Protein AF-A5JSX7-F1 (afdb_monomer)

Secondary structure (DSSP, 8-state):
----SSTTTT-HHHHHHHHHHHHHHHHHHHHHHHHHHHHH-TT----PPPP--GGGGT----HHHHHTT-TT-SS-TT-TT-

Sequence (82 aa):
VAGHKDILEGDPYLRQRLQLRDPYITTLNVCQAYTLKQIRDPSFHVKVRPHLSKDYMESSKPAAELVKLNPKSEYAPGLEDT

Nearest PDB structures (foldseek):
  2n11-assembly1_A  TM=2.468E-01  e=7.500E+00  Homo sapiens

pLDDT: mean 81.89, std 17.31, range [47.84, 98.69]

InterPro domains:
  IPR015813 Pyruvate/Phosphoenolpyruvate kinase-like domain superfamily [SSF51621] (1-74)
  IPR021135 Phosphoenolpyruvate carboxylase [PF00311] (1-45)
  IPR021135 Phosphoenolpyruvate carboxylase [PTHR30523] (1-57)

Solvent-accessible surface area (backbone atoms only — not comparable to full-atom values): 5552 Å² total; per-residue (Å²): 132,92,84,61,93,51,88,52,65,95,38,60,68,61,46,51,59,48,60,74,42,45,68,60,54,51,52,50,51,52,51,48,54,54,52,51,44,49,75,75,34,90,84,56,80,76,88,80,72,82,83,84,64,82,70,57,76,81,61,78,64,57,69,75,59,61,62,64,73,53,84,79,59,94,59,65,94,91,59,89,87,121

Structure (mmCIF, N/CA/C/O backbone):
data_AF-A5JSX7-F1
#
_entry.id   AF-A5JSX7-F1
#
loop_
_atom_site.group_PDB
_atom_site.id
_atom_site.type_symbol
_atom_site.label_atom_id
_atom_site.label_alt_id
_atom_site.label_comp_id
_atom_site.label_asym_id
_atom_site.label_entity_id
_atom_site.label_seq_id
_atom_site.pdbx_PDB_ins_code
_atom_site.Cartn_x
_atom_site.Cartn_y
_atom_site.Cartn_z
_atom_site.occupancy
_atom_site.B_iso_or_equiv
_atom_site.auth_seq_id
_atom_site.auth_comp_id
_atom_site.auth_asym_id
_atom_site.auth_atom_id
_atom_site.pdbx_PDB_model_num
ATOM 1 N N . VAL A 1 1 ? -15.569 -17.411 18.140 1.00 80.56 1 VAL A N 1
ATOM 2 C CA . VAL A 1 1 ? -15.852 -16.225 17.289 1.00 80.56 1 VAL A CA 1
ATOM 3 C C . VAL A 1 1 ? -16.042 -15.030 18.209 1.00 80.56 1 VAL A C 1
ATOM 5 O O . VAL A 1 1 ? -16.620 -15.224 19.267 1.00 80.56 1 VAL A O 1
ATOM 8 N N . ALA A 1 2 ? -15.546 -13.842 17.853 1.00 92.62 2 ALA A N 1
ATOM 9 C CA . ALA A 1 2 ? -15.531 -12.672 18.746 1.00 92.62 2 ALA A CA 1
ATOM 10 C C . ALA A 1 2 ? -16.913 -12.035 19.020 1.00 92.62 2 ALA A C 1
ATOM 12 O O . ALA A 1 2 ? -17.012 -11.163 19.868 1.00 92.62 2 ALA A O 1
ATOM 13 N N . GLY A 1 3 ? -17.977 -12.439 18.315 1.00 95.31 3 GLY A N 1
ATOM 14 C CA . GLY A 1 3 ? -19.317 -11.855 18.477 1.00 95.31 3 GLY A CA 1
ATOM 15 C C . GLY A 1 3 ? -19.490 -10.461 17.857 1.00 95.31 3 GLY A C 1
ATOM 16 O O . GLY A 1 3 ? -20.565 -9.884 17.972 1.00 95.31 3 GLY A O 1
ATOM 17 N N . HIS A 1 4 ? -18.460 -9.939 17.187 1.00 97.12 4 HIS A N 1
ATOM 18 C CA . HIS A 1 4 ? -18.495 -8.656 16.487 1.00 97.12 4 HIS A CA 1
ATOM 19 C C . HIS A 1 4 ? -19.134 -8.795 15.098 1.00 97.12 4 HIS A C 1
ATOM 21 O O . HIS A 1 4 ? -18.903 -9.789 14.402 1.00 97.12 4 HIS A O 1
ATOM 27 N N . LYS A 1 5 ? -19.911 -7.788 14.693 1.00 96.38 5 LYS A N 1
ATOM 28 C CA . LYS A 1 5 ? -20.492 -7.637 13.351 1.00 96.38 5 LYS A CA 1
ATOM 29 C C . LYS A 1 5 ? -19.461 -7.129 12.354 1.00 96.38 5 LYS A C 1
ATOM 31 O O . LYS A 1 5 ? -19.431 -7.596 11.220 1.00 96.38 5 LYS A O 1
ATOM 36 N N . ASP A 1 6 ? -18.612 -6.211 12.809 1.00 95.94 6 ASP A N 1
ATOM 37 C CA . ASP A 1 6 ? -17.578 -5.577 11.999 1.00 95.94 6 ASP A CA 1
ATOM 38 C C . ASP A 1 6 ? -16.172 -5.883 12.523 1.00 95.94 6 ASP A C 1
ATOM 40 O O . ASP A 1 6 ? -15.933 -6.135 13.710 1.00 95.94 6 ASP A O 1
ATOM 44 N N . ILE A 1 7 ? -15.197 -5.796 11.620 1.00 96.62 7 ILE A N 1
ATOM 45 C CA . ILE A 1 7 ? -13.780 -5.861 11.974 1.00 96.62 7 ILE A CA 1
ATOM 46 C C . ILE A 1 7 ? -13.443 -4.666 12.879 1.00 96.62 7 ILE A C 1
ATOM 48 O O . ILE A 1 7 ? -13.743 -3.519 12.545 1.00 96.62 7 ILE A O 1
ATOM 52 N N . LEU A 1 8 ? -12.795 -4.955 14.014 1.00 96.69 8 LEU A N 1
ATOM 53 C CA . LEU A 1 8 ? -12.398 -3.972 15.031 1.00 96.69 8 LEU A CA 1
ATOM 54 C C . LEU A 1 8 ? -13.572 -3.221 15.696 1.00 96.69 8 LEU A C 1
ATOM 56 O O . LEU A 1 8 ? -13.398 -2.091 16.140 1.00 96.69 8 LEU A O 1
ATOM 60 N N . GLU A 1 9 ? -14.755 -3.838 15.819 1.00 96.38 9 GLU A N 1
ATOM 61 C CA . GLU A 1 9 ? -15.900 -3.229 16.529 1.00 96.38 9 GLU A CA 1
ATOM 62 C C . GLU A 1 9 ? -15.563 -2.820 17.978 1.00 96.38 9 GLU A C 1
ATOM 64 O O . GLU A 1 9 ? -15.960 -1.746 18.420 1.00 96.38 9 GLU A O 1
ATOM 69 N N . GLY A 1 10 ? -14.769 -3.628 18.690 1.00 96.69 10 GLY A N 1
ATOM 70 C CA . GLY A 1 10 ? -14.304 -3.329 20.051 1.00 96.69 10 GLY A CA 1
ATOM 71 C C . GLY A 1 10 ? -13.137 -2.334 20.154 1.00 96.69 10 GLY A C 1
ATOM 72 O O . GLY A 1 10 ? -12.751 -1.987 21.266 1.00 96.69 10 GLY A O 1
ATOM 73 N N . ASP A 1 11 ? -12.566 -1.879 19.032 1.00 97.50 11 ASP A N 1
ATOM 74 C CA . ASP A 1 11 ? -11.455 -0.914 19.002 1.00 97.50 11 ASP A CA 1
ATOM 75 C C . ASP A 1 11 ? -11.630 0.105 17.854 1.00 97.50 11 ASP A C 1
ATOM 77 O O . ASP A 1 11 ? -10.986 0.019 16.796 1.00 97.50 11 ASP A O 1
ATOM 81 N N . PRO A 1 12 ? -12.519 1.098 18.041 1.00 96.81 12 PRO A N 1
ATOM 82 C CA . PRO A 1 12 ? -12.804 2.092 17.012 1.00 96.81 12 PRO A CA 1
ATOM 83 C C . PRO A 1 12 ? -11.606 3.008 16.717 1.00 96.81 12 PRO A C 1
ATOM 85 O O . PRO A 1 12 ? -11.488 3.518 15.601 1.00 96.81 12 PRO A O 1
ATOM 88 N N . TYR A 1 13 ? -10.697 3.207 17.678 1.00 98.12 13 TYR A N 1
ATOM 89 C CA . TYR A 1 13 ? -9.525 4.061 17.487 1.00 98.12 13 TYR A CA 1
ATOM 90 C C . TYR A 1 13 ? -8.501 3.404 16.558 1.00 98.12 13 TYR A C 1
ATOM 92 O O . TYR A 1 13 ? -7.992 4.045 15.632 1.00 98.12 13 TYR A O 1
ATOM 100 N N . LEU A 1 14 ? -8.236 2.107 16.740 1.00 98.19 14 LEU A N 1
ATOM 101 C CA . LEU A 1 14 ? -7.408 1.347 15.808 1.00 98.19 14 LEU A CA 1
ATOM 102 C C . LEU A 1 14 ? -8.042 1.306 14.414 1.00 98.19 14 LEU A C 1
ATOM 104 O O . LEU A 1 14 ? -7.343 1.550 13.428 1.00 98.19 14 LEU A O 1
ATOM 108 N N . ARG A 1 15 ? -9.362 1.089 14.328 1.00 98.12 15 ARG A N 1
ATOM 109 C CA . ARG A 1 15 ? -10.102 1.116 13.054 1.00 98.12 15 ARG A CA 1
ATOM 110 C C . ARG A 1 15 ? -9.894 2.436 12.308 1.00 98.12 15 ARG A C 1
ATOM 112 O O . ARG A 1 15 ? -9.535 2.414 11.133 1.00 98.12 15 ARG A O 1
ATOM 119 N N . GLN A 1 16 ? -10.040 3.576 12.986 1.00 98.25 16 GLN A N 1
ATOM 120 C CA . GLN A 1 16 ? -9.845 4.895 12.377 1.00 98.25 16 GLN A CA 1
ATOM 121 C C . GLN A 1 16 ? -8.406 5.099 11.874 1.00 98.25 16 GLN A C 1
ATOM 123 O O . GLN A 1 16 ? -8.194 5.599 10.770 1.00 98.25 16 GLN A O 1
ATOM 128 N N . ARG A 1 17 ? -7.396 4.701 12.659 1.00 98.38 17 ARG A N 1
ATOM 129 C CA . ARG A 1 17 ? -5.982 4.853 12.268 1.00 98.38 17 ARG A CA 1
ATOM 130 C C . ARG A 1 17 ? -5.622 4.036 11.034 1.00 98.38 17 ARG A C 1
ATOM 132 O O . ARG A 1 17 ? -4.801 4.494 10.244 1.00 98.38 17 ARG A O 1
ATOM 139 N N . LEU A 1 18 ? -6.202 2.847 10.884 1.00 98.38 18 LEU A N 1
ATOM 140 C CA . LEU A 1 18 ? -6.024 2.022 9.690 1.00 98.38 18 LEU A CA 1
ATOM 141 C C . LEU A 1 18 ? -6.707 2.665 8.480 1.00 98.38 18 LEU A C 1
ATOM 143 O O . LEU A 1 18 ? -6.040 2.901 7.477 1.00 98.38 18 LEU A O 1
ATOM 147 N N . GLN A 1 19 ? -7.960 3.104 8.627 1.00 98.00 19 GLN A N 1
ATOM 148 C CA . GLN A 1 19 ? -8.701 3.781 7.554 1.00 98.00 19 GLN A CA 1
ATOM 149 C C . GLN A 1 19 ? -7.984 5.023 7.008 1.00 98.00 19 GLN A C 1
ATOM 151 O O . GLN A 1 19 ? -7.991 5.265 5.805 1.00 98.00 19 GLN A O 1
ATOM 156 N N . LEU A 1 20 ? -7.324 5.805 7.868 1.00 98.50 20 LEU A N 1
ATOM 157 C CA . LEU A 1 20 ? -6.541 6.971 7.436 1.00 98.50 20 LEU A CA 1
ATOM 158 C C . LEU A 1 20 ? -5.288 6.598 6.622 1.00 98.50 20 LEU A C 1
ATOM 160 O O . LEU A 1 20 ? -4.779 7.423 5.864 1.00 98.50 20 LEU A O 1
ATOM 164 N N . ARG A 1 21 ? -4.768 5.378 6.782 1.00 98.50 21 ARG A N 1
ATOM 165 C CA . ARG A 1 21 ? -3.577 4.880 6.076 1.00 98.50 21 ARG A CA 1
ATOM 166 C C . ARG A 1 21 ? -3.924 4.162 4.777 1.00 98.50 21 ARG A C 1
ATOM 168 O O . ARG A 1 21 ? -3.100 4.165 3.862 1.00 98.50 21 ARG A O 1
ATOM 175 N N . ASP A 1 22 ? -5.121 3.585 4.691 1.00 98.44 22 ASP A N 1
ATOM 176 C CA . ASP A 1 22 ? -5.559 2.764 3.561 1.00 98.44 22 ASP A CA 1
ATOM 177 C C . ASP A 1 22 ? -5.354 3.429 2.188 1.00 98.44 22 ASP A C 1
ATOM 179 O O . ASP A 1 22 ? -4.831 2.747 1.303 1.00 98.44 22 ASP A O 1
ATOM 183 N N . PRO A 1 23 ? -5.645 4.730 1.963 1.00 98.50 23 PRO A N 1
ATOM 184 C CA . PRO A 1 23 ? -5.446 5.345 0.646 1.00 98.50 23 PRO A CA 1
ATOM 185 C C . PRO A 1 23 ? -3.981 5.335 0.184 1.00 98.50 23 PRO A C 1
ATOM 187 O O . PRO A 1 23 ? -3.685 5.059 -0.982 1.00 98.50 23 PRO A O 1
ATOM 190 N N . TYR A 1 24 ? -3.052 5.595 1.107 1.00 98.50 24 TYR A N 1
ATOM 191 C CA . TYR A 1 24 ? -1.619 5.633 0.817 1.00 98.50 24 TYR A CA 1
ATOM 192 C C . TYR A 1 24 ? -1.064 4.227 0.606 1.00 98.50 24 TYR A C 1
ATOM 194 O O . TYR A 1 24 ? -0.392 3.974 -0.393 1.00 98.50 24 TYR A O 1
ATOM 202 N N . ILE A 1 25 ? -1.395 3.299 1.508 1.00 98.44 25 ILE A N 1
ATOM 203 C CA . ILE A 1 25 ? -0.955 1.901 1.419 1.00 98.44 25 ILE A CA 1
ATOM 204 C C . ILE A 1 25 ? -1.490 1.263 0.136 1.00 98.44 25 ILE A C 1
ATOM 206 O O . ILE A 1 25 ? -0.737 0.623 -0.591 1.00 98.44 25 ILE A O 1
ATOM 210 N N . THR A 1 26 ? -2.763 1.486 -0.191 1.00 98.69 26 THR A N 1
ATOM 211 C CA . THR A 1 26 ? -3.377 0.943 -1.410 1.00 98.69 26 THR A CA 1
ATOM 212 C C . THR A 1 26 ? -2.665 1.451 -2.657 1.00 98.69 26 THR A C 1
ATOM 214 O O . THR A 1 26 ? -2.324 0.660 -3.535 1.00 98.69 26 THR A O 1
ATOM 217 N N . THR A 1 27 ? -2.376 2.753 -2.720 1.00 98.50 27 THR A N 1
ATOM 218 C CA . THR A 1 27 ? -1.654 3.343 -3.855 1.00 98.50 27 THR A CA 1
ATOM 219 C C . THR A 1 27 ? -0.254 2.744 -3.992 1.00 98.50 27 THR A C 1
ATOM 221 O O . THR A 1 27 ? 0.134 2.330 -5.084 1.00 98.50 27 THR A O 1
ATOM 224 N N . LEU A 1 28 ? 0.489 2.627 -2.887 1.00 98.44 28 LEU A N 1
ATOM 225 C CA . LEU A 1 28 ? 1.828 2.035 -2.884 1.00 98.44 28 LEU A CA 1
ATOM 226 C C . LEU A 1 28 ? 1.814 0.555 -3.280 1.00 98.44 28 LEU A C 1
ATOM 228 O O . LEU A 1 28 ? 2.664 0.141 -4.063 1.00 98.44 28 LEU A O 1
ATOM 232 N N . ASN A 1 29 ? 0.830 -0.219 -2.826 1.00 98.38 29 ASN A N 1
ATOM 233 C CA . ASN A 1 29 ? 0.686 -1.628 -3.193 1.00 98.38 29 ASN A CA 1
ATOM 234 C C . ASN A 1 29 ? 0.417 -1.801 -4.694 1.00 98.38 29 ASN A C 1
ATOM 236 O O . ASN A 1 29 ? 0.988 -2.691 -5.324 1.00 98.38 29 ASN A O 1
ATOM 240 N N . VAL A 1 30 ? -0.412 -0.935 -5.289 1.00 98.25 30 VAL A N 1
ATOM 241 C CA . VAL A 1 30 ? -0.643 -0.930 -6.742 1.00 98.25 30 VAL A CA 1
ATOM 242 C C . VAL A 1 30 ? 0.645 -0.583 -7.489 1.00 98.25 30 VAL A C 1
ATOM 244 O O . VAL A 1 30 ? 1.020 -1.304 -8.416 1.00 98.25 30 VAL A O 1
ATOM 247 N N . CYS A 1 31 ? 1.351 0.471 -7.066 1.00 97.19 31 CYS A N 1
ATOM 248 C CA . CYS A 1 31 ? 2.650 0.838 -7.634 1.00 97.19 31 CYS A CA 1
ATOM 249 C C . CYS A 1 31 ? 3.642 -0.328 -7.551 1.00 97.19 31 CYS A C 1
ATOM 251 O O . CYS A 1 31 ? 4.266 -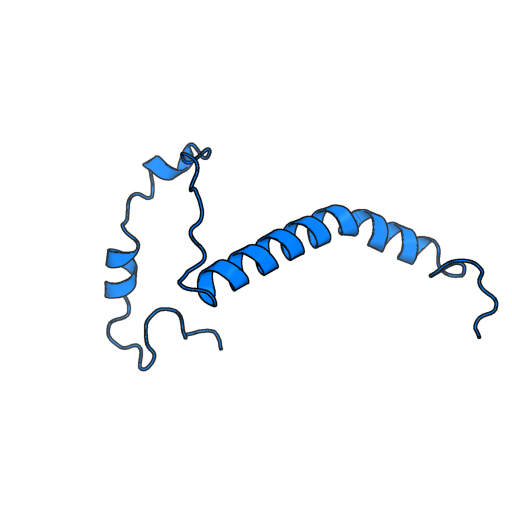0.677 -8.548 1.00 97.19 31 CYS A O 1
ATOM 253 N N . GLN A 1 32 ? 3.746 -0.978 -6.393 1.00 98.00 32 GLN A N 1
ATOM 254 C CA . GLN A 1 32 ? 4.639 -2.109 -6.175 1.00 98.00 32 GLN A CA 1
ATOM 255 C C . GLN A 1 32 ? 4.288 -3.295 -7.078 1.00 98.00 32 GLN A C 1
ATOM 257 O O . GLN A 1 32 ? 5.172 -3.831 -7.742 1.00 98.00 32 GLN A O 1
ATOM 262 N N . ALA A 1 33 ? 3.015 -3.694 -7.146 1.00 97.56 33 ALA A N 1
ATOM 263 C CA . ALA A 1 33 ? 2.576 -4.798 -7.998 1.00 97.56 33 ALA A CA 1
ATOM 264 C C . ALA A 1 33 ? 2.892 -4.530 -9.479 1.00 97.56 33 ALA A C 1
ATOM 266 O O . ALA A 1 33 ? 3.373 -5.415 -10.189 1.00 97.56 33 ALA A O 1
ATOM 267 N N . TYR A 1 34 ? 2.679 -3.294 -9.932 1.00 95.75 34 TYR A N 1
ATOM 268 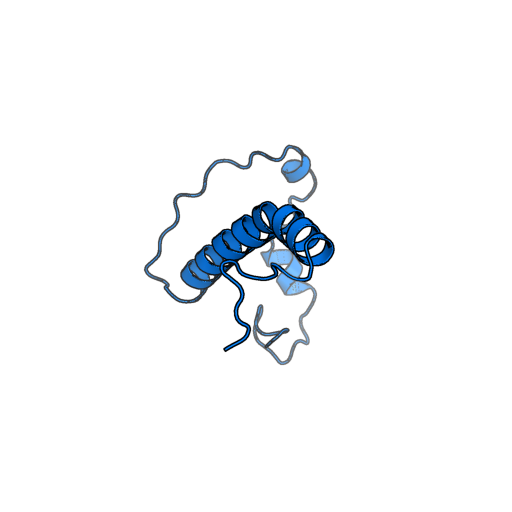C CA . TYR A 1 34 ? 2.988 -2.874 -11.294 1.00 95.75 34 TYR A CA 1
ATOM 269 C C . TYR A 1 34 ? 4.495 -2.874 -11.584 1.00 95.75 34 TYR A C 1
ATOM 271 O O . TYR A 1 34 ? 4.929 -3.356 -12.632 1.00 95.75 34 TYR A O 1
ATOM 279 N N . THR A 1 35 ? 5.308 -2.379 -10.651 1.00 94.25 35 THR A N 1
ATOM 280 C CA . THR A 1 35 ? 6.775 -2.408 -10.744 1.00 94.25 35 THR A CA 1
ATOM 281 C C . THR A 1 35 ? 7.300 -3.840 -10.777 1.00 94.25 35 THR A C 1
ATOM 283 O O . THR A 1 35 ? 8.096 -4.184 -11.646 1.00 94.25 35 THR A O 1
ATOM 286 N N . LEU A 1 36 ? 6.804 -4.713 -9.899 1.00 96.25 36 LEU A N 1
ATOM 287 C CA . LEU A 1 36 ? 7.187 -6.125 -9.886 1.00 96.25 36 LEU A CA 1
ATOM 288 C C . LEU A 1 36 ? 6.825 -6.828 -11.195 1.00 96.25 36 LEU A C 1
ATOM 290 O O . LEU A 1 36 ? 7.597 -7.663 -11.661 1.00 96.25 36 LEU A O 1
ATOM 294 N N . LYS A 1 37 ? 5.687 -6.484 -11.809 1.00 94.62 37 LYS A N 1
ATOM 295 C CA . LYS A 1 37 ? 5.316 -7.020 -13.122 1.00 94.62 37 LYS A CA 1
ATOM 296 C C . LYS A 1 37 ? 6.307 -6.600 -14.207 1.00 94.62 37 LYS A C 1
ATOM 298 O O . LYS A 1 37 ? 6.742 -7.456 -14.962 1.00 94.62 37 LYS A O 1
ATOM 303 N N . GLN A 1 38 ? 6.705 -5.328 -14.245 1.00 91.38 38 GLN A N 1
ATOM 304 C CA . GLN A 1 38 ? 7.725 -4.845 -15.189 1.00 91.38 38 GLN A CA 1
ATOM 305 C C . GLN A 1 38 ? 9.077 -5.542 -15.017 1.00 91.38 38 GLN A C 1
ATOM 307 O O . GLN A 1 38 ? 9.739 -5.825 -16.007 1.00 91.38 38 GLN A O 1
ATOM 312 N N . ILE A 1 39 ? 9.483 -5.829 -13.777 1.00 90.44 39 ILE A N 1
ATOM 313 C CA . ILE A 1 39 ? 10.760 -6.502 -13.495 1.00 90.44 39 ILE A CA 1
ATOM 314 C C . ILE A 1 39 ? 10.713 -7.977 -13.912 1.00 90.44 39 ILE A C 1
ATOM 316 O O . ILE A 1 39 ? 11.681 -8.502 -14.454 1.00 90.44 39 ILE A O 1
ATOM 320 N N . ARG A 1 40 ? 9.605 -8.668 -13.619 1.00 94.44 40 ARG A N 1
ATOM 321 C CA . ARG A 1 40 ? 9.511 -10.130 -13.753 1.00 94.44 40 ARG A CA 1
ATOM 322 C C . ARG A 1 40 ? 9.057 -10.603 -15.130 1.00 94.44 40 ARG A C 1
ATOM 324 O O . ARG A 1 40 ? 9.334 -11.746 -15.475 1.00 94.44 40 ARG A O 1
ATOM 331 N N . ASP A 1 41 ? 8.338 -9.772 -15.881 1.00 94.19 41 ASP A N 1
ATOM 332 C CA . ASP A 1 41 ? 7.791 -10.115 -17.195 1.00 94.19 41 ASP A CA 1
ATOM 333 C C . ASP A 1 41 ? 8.421 -9.237 -18.292 1.00 94.19 41 ASP A C 1
ATOM 335 O O . ASP A 1 41 ? 7.955 -8.120 -18.528 1.00 94.19 41 ASP A O 1
ATOM 339 N N . PRO A 1 42 ? 9.440 -9.740 -19.017 1.00 90.81 42 PRO A N 1
ATOM 340 C CA . PRO A 1 42 ? 10.081 -9.011 -20.112 1.00 90.81 42 PRO A CA 1
ATOM 341 C C . PRO A 1 42 ? 9.137 -8.675 -21.274 1.00 90.81 42 PRO A C 1
ATOM 343 O O . PRO A 1 42 ? 9.435 -7.801 -22.085 1.00 90.81 42 PRO A O 1
ATOM 346 N N . SER A 1 43 ? 8.000 -9.371 -21.388 1.00 94.25 43 SER A N 1
ATOM 347 C CA . SER A 1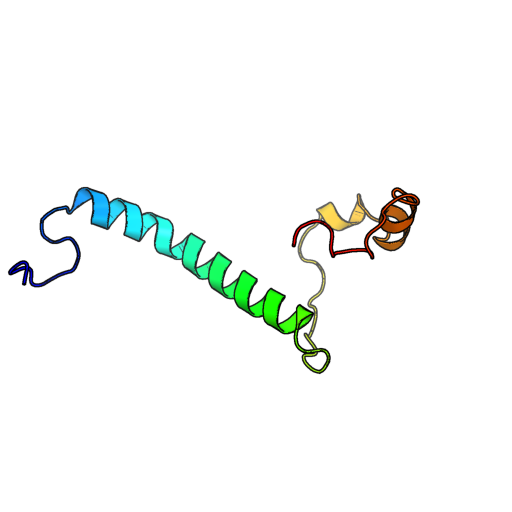 43 ? 6.999 -9.095 -22.422 1.00 94.25 43 SER A CA 1
ATOM 348 C C . SER A 1 43 ? 6.069 -7.936 -22.047 1.00 94.25 43 SER A C 1
ATOM 350 O O . SER A 1 43 ? 5.376 -7.386 -22.911 1.00 94.25 43 SER A O 1
ATOM 352 N N . PHE A 1 44 ? 6.081 -7.504 -20.783 1.00 91.25 44 PHE A N 1
ATOM 353 C CA . PHE A 1 44 ? 5.220 -6.448 -20.276 1.00 91.25 44 PHE A CA 1
ATOM 354 C C . PHE A 1 44 ? 5.743 -5.053 -20.645 1.00 91.25 44 PHE 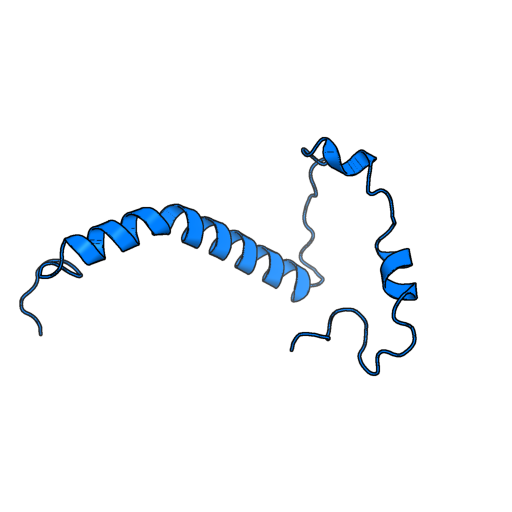A C 1
ATOM 356 O O . PHE A 1 44 ? 6.494 -4.415 -19.910 1.00 91.25 44 PHE A O 1
ATOM 363 N N . HIS A 1 45 ? 5.297 -4.552 -21.797 1.00 87.94 45 HIS A N 1
ATOM 364 C CA . HIS A 1 45 ? 5.678 -3.233 -22.297 1.00 87.94 45 HIS A CA 1
ATOM 365 C C . HIS A 1 45 ? 4.765 -2.133 -21.750 1.00 87.94 45 HIS A C 1
ATOM 367 O O . HIS A 1 45 ? 3.557 -2.103 -22.005 1.00 87.94 45 HIS A O 1
ATOM 373 N N . VAL A 1 46 ? 5.362 -1.179 -21.039 1.00 86.50 46 VAL A N 1
ATOM 374 C CA . VAL A 1 46 ? 4.659 -0.034 -20.459 1.00 86.50 46 VAL A CA 1
ATOM 375 C C . VAL A 1 46 ? 4.785 1.188 -21.359 1.00 86.50 46 VAL A C 1
ATOM 377 O O . VAL A 1 46 ? 5.880 1.589 -21.745 1.00 86.50 46 VAL A O 1
ATOM 380 N N . LYS A 1 47 ? 3.654 1.835 -21.655 1.00 87.94 47 LYS A N 1
ATOM 381 C CA . LYS A 1 47 ? 3.644 3.142 -22.322 1.00 87.94 47 LYS A CA 1
ATOM 382 C C . LYS A 1 47 ? 4.035 4.225 -21.319 1.00 87.94 47 LYS A C 1
ATOM 384 O O . LYS A 1 47 ? 3.203 4.677 -20.531 1.00 87.94 47 LYS A O 1
ATOM 389 N N . VAL A 1 48 ? 5.302 4.624 -21.344 1.00 84.00 48 VAL A N 1
ATOM 390 C CA . VAL A 1 48 ? 5.832 5.684 -20.480 1.00 84.00 48 VAL A CA 1
ATOM 391 C C . VAL A 1 48 ? 5.279 7.035 -20.941 1.00 84.00 48 VAL A C 1
ATOM 393 O O . VAL A 1 48 ? 5.333 7.375 -22.122 1.00 84.00 48 VAL A O 1
ATOM 396 N N . ARG A 1 49 ? 4.698 7.795 -20.009 1.00 84.25 49 ARG A N 1
ATOM 397 C CA . ARG A 1 49 ? 4.244 9.171 -20.260 1.00 84.25 49 ARG A CA 1
ATOM 398 C C . ARG A 1 49 ? 5.421 10.143 -20.122 1.00 84.25 49 ARG A C 1
ATOM 400 O O . ARG A 1 49 ? 6.348 9.837 -19.374 1.00 84.25 49 ARG A O 1
ATOM 407 N N . PRO A 1 50 ? 5.371 11.320 -20.771 1.00 83.56 50 PRO A N 1
ATOM 408 C CA . PRO A 1 50 ? 6.345 12.375 -20.526 1.00 83.56 50 PRO A CA 1
ATOM 409 C C . PRO A 1 50 ? 6.468 12.680 -19.031 1.00 83.56 50 PRO A C 1
ATOM 411 O O . PRO A 1 50 ? 5.468 12.673 -18.306 1.00 83.56 50 PRO A O 1
ATOM 414 N N . HIS A 1 51 ? 7.696 12.930 -18.577 1.00 78.12 51 HIS A N 1
ATOM 415 C CA . HIS A 1 51 ? 7.963 13.246 -17.180 1.00 78.12 51 HIS A CA 1
ATOM 416 C C . HIS A 1 51 ? 7.177 14.496 -16.757 1.00 78.12 51 HIS A C 1
ATOM 418 O O . HIS A 1 51 ? 7.249 15.537 -17.404 1.00 78.12 51 HIS A O 1
ATOM 424 N N . LEU A 1 52 ? 6.409 14.373 -15.672 1.00 79.88 52 LEU A N 1
ATOM 425 C CA . LEU A 1 52 ? 5.578 15.454 -15.127 1.00 79.88 52 LEU A CA 1
ATOM 426 C C . LE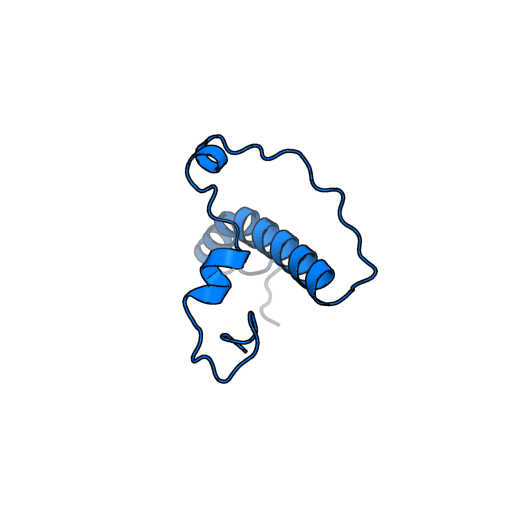U A 1 52 ? 6.337 16.333 -14.120 1.00 79.88 52 LEU A C 1
ATOM 428 O O . LEU A 1 52 ? 5.924 17.463 -13.867 1.00 79.88 52 LEU A O 1
ATOM 432 N N . SER A 1 53 ? 7.423 15.817 -13.532 1.00 82.75 53 SER A N 1
ATOM 433 C CA . SER A 1 53 ? 8.245 16.568 -12.579 1.00 82.75 53 SER A CA 1
ATOM 434 C C . SER A 1 53 ? 9.155 17.555 -13.307 1.00 82.75 53 SER A C 1
ATOM 436 O O . SER A 1 53 ? 9.837 17.188 -14.264 1.00 82.75 53 SER A O 1
ATOM 438 N N . LYS A 1 54 ? 9.185 18.800 -12.824 1.00 72.62 54 LYS A N 1
ATOM 439 C CA . LYS A 1 54 ? 10.056 19.865 -13.342 1.00 72.62 54 LYS A CA 1
ATOM 440 C C . LYS A 1 54 ? 11.519 19.685 -12.916 1.00 72.62 54 LYS A C 1
ATOM 442 O O . LYS A 1 54 ? 12.406 20.179 -13.603 1.00 72.62 54 LYS A O 1
ATOM 447 N N . ASP A 1 55 ? 11.764 18.907 -11.862 1.00 64.81 55 ASP A N 1
ATOM 448 C CA . ASP A 1 55 ? 13.092 18.713 -11.257 1.00 64.81 55 ASP A CA 1
ATOM 449 C C . ASP A 1 55 ? 13.955 17.700 -12.031 1.00 64.81 55 ASP A C 1
ATOM 451 O O . ASP A 1 55 ? 15.137 17.502 -11.754 1.00 64.81 55 ASP A O 1
ATOM 455 N N . TYR A 1 56 ? 13.377 17.046 -13.041 1.00 56.84 56 TYR A N 1
ATOM 456 C CA . TYR A 1 56 ? 14.088 16.075 -13.870 1.00 56.84 56 TYR A CA 1
ATOM 457 C C . TYR A 1 56 ? 15.220 16.716 -14.691 1.00 56.84 56 TYR A C 1
ATOM 459 O O . TYR A 1 56 ? 16.217 16.062 -14.987 1.00 56.84 56 TYR A O 1
ATOM 467 N N . MET A 1 57 ? 15.105 18.006 -15.024 1.00 53.06 57 MET A N 1
ATOM 468 C CA . MET A 1 57 ? 16.104 18.711 -15.836 1.00 53.06 57 MET A CA 1
ATOM 469 C C . MET A 1 57 ? 17.449 18.912 -15.115 1.00 53.06 57 MET A C 1
ATOM 471 O O . MET A 1 57 ? 18.470 19.023 -15.786 1.00 53.06 57 MET A O 1
ATOM 475 N N . GLU A 1 58 ? 17.486 18.908 -13.778 1.00 51.03 58 GLU A N 1
ATOM 476 C CA . GLU A 1 58 ? 18.729 19.103 -13.007 1.00 51.03 58 GLU A CA 1
ATOM 477 C C . GLU A 1 58 ? 19.500 17.803 -12.727 1.00 51.03 58 GLU A C 1
ATOM 479 O O . GLU A 1 58 ? 20.705 17.843 -12.483 1.00 51.03 58 GLU A O 1
ATOM 484 N N . SER A 1 59 ? 18.854 16.634 -12.816 1.00 54.19 59 SER A N 1
ATOM 485 C CA . SER A 1 59 ? 19.480 15.331 -12.528 1.00 54.19 59 SER A CA 1
ATOM 486 C C . SER A 1 59 ? 19.699 14.466 -13.773 1.00 54.19 59 SER A C 1
ATOM 488 O O . SER A 1 59 ? 19.621 13.242 -13.714 1.00 54.19 59 SER A O 1
ATOM 490 N N . SER A 1 60 ? 20.052 15.091 -14.902 1.00 56.47 60 SER A N 1
ATOM 491 C CA . SER A 1 60 ? 20.484 14.423 -16.144 1.00 56.47 60 SER A CA 1
ATOM 492 C C . SER A 1 60 ? 21.834 13.684 -16.003 1.00 56.47 60 SER A C 1
ATOM 494 O O . SE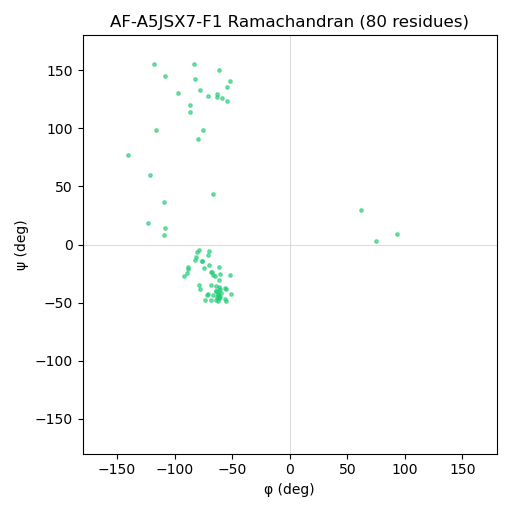R A 1 60 ? 22.692 13.760 -16.883 1.00 56.47 60 SER A O 1
ATOM 496 N N . LYS A 1 61 ? 22.060 12.953 -14.909 1.00 57.22 61 LYS A N 1
ATOM 497 C CA . LYS A 1 61 ? 23.060 11.888 -14.888 1.00 57.22 61 LYS A CA 1
ATOM 498 C C . LYS A 1 61 ? 22.377 10.625 -15.404 1.00 57.22 61 LYS A C 1
ATOM 500 O O . LYS A 1 61 ? 21.456 10.132 -14.750 1.00 57.22 61 LYS A O 1
ATOM 505 N N . PRO A 1 62 ? 22.773 10.093 -16.571 1.00 59.03 62 PRO A N 1
ATOM 506 C CA . PRO A 1 62 ? 22.264 8.814 -17.027 1.00 59.03 62 PRO A CA 1
ATOM 507 C C . PRO A 1 62 ? 22.516 7.765 -15.941 1.00 59.03 62 PRO A C 1
ATOM 509 O O . PRO A 1 62 ? 23.621 7.682 -15.410 1.00 59.03 62 PRO A O 1
ATOM 512 N N . ALA A 1 63 ? 21.529 6.921 -15.632 1.00 57.38 63 ALA A N 1
ATOM 513 C CA . ALA A 1 63 ? 21.702 5.815 -14.681 1.00 57.38 63 ALA A CA 1
ATOM 514 C C . ALA A 1 63 ? 22.922 4.927 -15.026 1.00 57.38 63 ALA A C 1
ATOM 516 O O . ALA A 1 63 ? 23.564 4.373 -14.140 1.00 57.38 63 ALA A O 1
ATOM 517 N N . ALA A 1 64 ? 23.307 4.879 -16.308 1.00 59.50 64 ALA A N 1
ATOM 518 C CA . ALA A 1 64 ? 24.522 4.228 -16.795 1.00 59.50 64 ALA A CA 1
ATOM 519 C C . ALA A 1 64 ? 25.836 4.797 -16.214 1.00 59.50 64 ALA A C 1
ATOM 521 O O . ALA A 1 64 ? 26.836 4.086 -16.165 1.00 59.50 64 ALA A O 1
ATOM 522 N N . GLU A 1 65 ? 25.865 6.058 -15.777 1.00 61.81 65 GLU A N 1
ATOM 523 C CA . 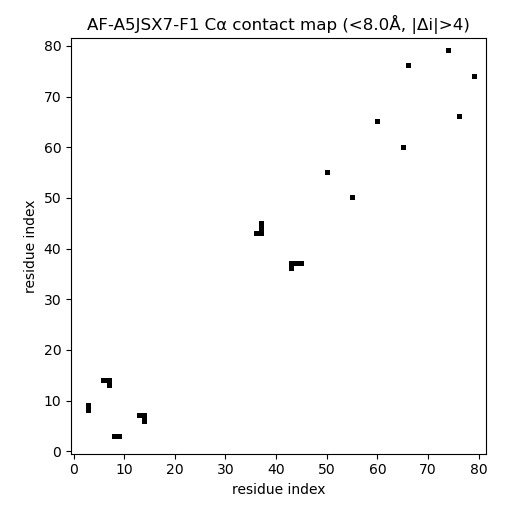GLU A 1 65 ? 27.012 6.651 -15.078 1.00 61.81 65 GLU A CA 1
ATOM 524 C C . GLU A 1 65 ? 27.060 6.240 -13.606 1.00 61.81 65 GLU A C 1
ATOM 526 O O . GLU A 1 65 ? 28.147 6.011 -13.086 1.00 61.81 65 GLU A O 1
ATOM 531 N N . LEU A 1 66 ? 25.905 6.071 -12.952 1.00 62.84 66 LEU A N 1
ATOM 532 C CA . LEU A 1 66 ? 25.831 5.606 -11.562 1.00 62.84 66 LEU A CA 1
ATOM 533 C C . LEU A 1 66 ? 26.280 4.144 -11.429 1.00 62.84 66 LEU A C 1
ATOM 535 O O . LEU A 1 66 ? 26.978 3.803 -10.480 1.00 62.84 66 LEU A O 1
ATOM 539 N N . VAL A 1 67 ? 25.985 3.308 -12.430 1.00 57.31 67 VAL A N 1
ATOM 540 C CA . VAL A 1 67 ? 26.466 1.914 -12.507 1.00 57.31 67 VAL A CA 1
ATOM 541 C C . VAL A 1 67 ? 28.001 1.836 -12.559 1.00 57.31 67 VAL A C 1
ATOM 543 O O . VAL A 1 67 ? 28.593 0.902 -12.025 1.00 57.31 67 VAL A O 1
ATOM 546 N N . LYS A 1 68 ? 28.680 2.836 -13.140 1.00 64.44 68 LYS A N 1
ATOM 547 C CA . LYS A 1 68 ? 30.155 2.889 -13.203 1.00 64.44 68 LYS A CA 1
ATOM 548 C C . LYS A 1 68 ? 30.812 3.286 -11.879 1.00 64.44 68 LYS A C 1
ATOM 550 O O . LYS A 1 68 ? 32.023 3.128 -11.747 1.00 64.44 68 LYS A O 1
ATOM 555 N N . LEU A 1 69 ? 30.048 3.808 -10.918 1.00 62.81 69 LEU A N 1
ATOM 556 C CA . LEU A 1 69 ? 30.574 4.258 -9.626 1.00 62.81 69 LEU A CA 1
ATOM 557 C C . LEU A 1 69 ? 30.775 3.118 -8.625 1.00 62.81 69 LEU A C 1
ATOM 559 O O . LEU A 1 69 ? 31.448 3.334 -7.620 1.00 62.81 69 LEU A O 1
ATOM 563 N N . ASN A 1 70 ? 30.274 1.909 -8.910 1.00 56.66 70 ASN A N 1
ATOM 564 C CA . ASN A 1 70 ? 30.467 0.745 -8.044 1.00 56.66 70 ASN A CA 1
ATOM 565 C C . ASN A 1 70 ? 31.180 -0.429 -8.755 1.00 56.66 70 ASN A C 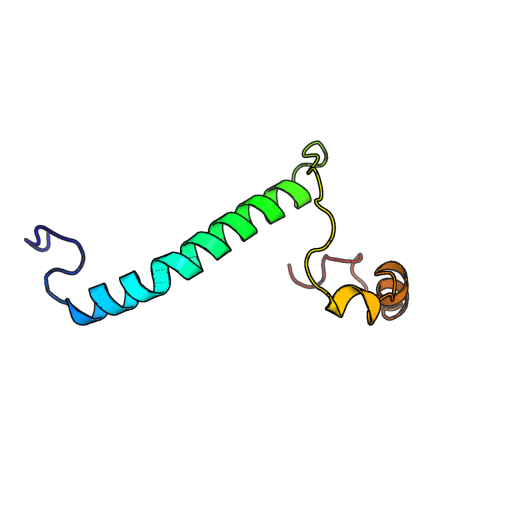1
ATOM 567 O O . ASN A 1 70 ? 30.642 -1.529 -8.858 1.00 56.66 70 ASN A O 1
ATOM 571 N N . PRO A 1 71 ? 32.415 -0.230 -9.258 1.00 59.47 71 PRO A N 1
ATOM 572 C CA . PRO A 1 71 ? 33.117 -1.219 -10.083 1.00 59.47 71 PRO A CA 1
ATOM 573 C C . PRO A 1 71 ? 33.577 -2.475 -9.319 1.00 59.47 71 PRO A C 1
ATOM 575 O O . PRO A 1 71 ? 34.115 -3.388 -9.937 1.00 59.47 71 PRO A O 1
ATOM 578 N N . LYS A 1 72 ? 33.419 -2.515 -7.988 1.00 64.44 72 LYS A N 1
ATOM 579 C CA . LYS A 1 72 ? 33.850 -3.621 -7.114 1.00 64.44 72 LYS A CA 1
ATOM 580 C C . LYS A 1 72 ? 32.693 -4.443 -6.538 1.00 64.44 72 LYS A C 1
ATOM 582 O O . LYS A 1 72 ? 32.938 -5.260 -5.655 1.00 64.44 72 LYS A O 1
ATOM 587 N N . SER A 1 73 ? 31.457 -4.220 -6.984 1.00 64.75 73 SER A N 1
ATOM 588 C CA . SER A 1 73 ? 30.344 -5.065 -6.551 1.00 64.75 73 SER A CA 1
ATOM 589 C C . SER A 1 73 ? 30.567 -6.503 -7.031 1.00 64.75 73 SER A C 1
ATOM 591 O O . SER A 1 73 ? 30.790 -6.734 -8.218 1.00 64.75 73 SER A O 1
ATOM 593 N N . GLU A 1 74 ? 30.509 -7.465 -6.108 1.00 65.31 74 GLU A N 1
ATOM 594 C CA . GLU A 1 74 ? 30.523 -8.905 -6.412 1.00 65.31 74 GLU A CA 1
ATOM 595 C C . GLU A 1 74 ? 29.206 -9.356 -7.076 1.00 65.31 74 GLU A C 1
ATOM 597 O O . GLU A 1 74 ? 29.154 -10.388 -7.743 1.00 65.31 74 GLU A O 1
ATOM 602 N N . TYR A 1 75 ? 28.152 -8.542 -6.952 1.00 55.34 75 TYR A N 1
ATOM 603 C CA . TYR A 1 75 ? 26.811 -8.816 -7.456 1.00 55.34 75 TYR A CA 1
ATOM 604 C C . TYR A 1 75 ? 26.472 -7.937 -8.662 1.00 55.34 75 TYR A C 1
ATOM 606 O O . TYR A 1 75 ? 26.882 -6.775 -8.748 1.00 55.34 75 TYR A O 1
ATOM 614 N N . ALA A 1 76 ? 25.708 -8.500 -9.602 1.00 59.91 76 ALA A N 1
ATOM 615 C CA . ALA A 1 76 ? 25.277 -7.794 -10.803 1.00 59.91 76 ALA A CA 1
ATOM 616 C C . ALA A 1 76 ? 24.400 -6.565 -10.459 1.00 59.91 76 ALA A C 1
ATOM 618 O O . ALA A 1 76 ? 23.689 -6.589 -9.451 1.00 59.91 76 ALA A O 1
ATOM 619 N N . PRO A 1 77 ? 24.413 -5.502 -11.290 1.00 59.66 77 PRO A N 1
ATOM 620 C CA . PRO A 1 77 ? 23.669 -4.274 -11.010 1.00 59.66 77 PRO A CA 1
ATOM 621 C C . PRO A 1 77 ? 22.179 -4.544 -10.749 1.00 59.66 77 PRO A C 1
ATOM 623 O O . PRO A 1 77 ? 21.498 -5.114 -11.603 1.00 59.66 77 PRO A O 1
ATOM 626 N N . GLY A 1 78 ? 21.673 -4.119 -9.586 1.00 63.97 78 GLY A N 1
ATOM 627 C CA . GLY A 1 78 ? 20.262 -4.276 -9.201 1.00 63.97 78 GLY A CA 1
ATOM 628 C C . GLY A 1 78 ? 19.909 -5.532 -8.387 1.00 63.97 78 GLY A C 1
ATOM 6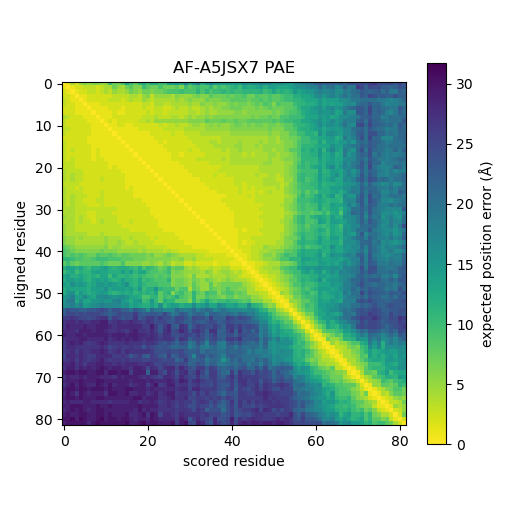29 O O . GLY A 1 78 ? 18.724 -5.777 -8.174 1.00 63.97 78 GLY A O 1
ATOM 630 N N . LEU A 1 79 ? 20.898 -6.307 -7.925 1.00 58.22 79 LEU A N 1
ATOM 631 C CA . LEU A 1 79 ? 20.734 -7.490 -7.051 1.00 58.22 79 LEU A CA 1
ATOM 632 C C . LEU A 1 79 ? 21.210 -7.259 -5.602 1.00 58.22 79 LEU A C 1
ATOM 634 O O . LEU A 1 79 ? 21.393 -8.205 -4.849 1.00 58.22 79 LEU A O 1
ATOM 638 N N . GLU A 1 80 ? 21.430 -6.004 -5.213 1.00 61.12 80 GLU A N 1
ATOM 639 C CA . GLU A 1 80 ? 22.111 -5.628 -3.963 1.00 61.12 80 GLU A CA 1
ATOM 640 C C . GLU A 1 80 ? 21.226 -5.782 -2.704 1.00 61.12 80 GLU A C 1
ATOM 642 O O . GLU A 1 80 ? 21.755 -5.815 -1.597 1.00 61.12 80 GLU A O 1
ATOM 647 N N . ASP A 1 81 ? 19.904 -5.940 -2.878 1.00 62.06 81 ASP A N 1
ATOM 648 C CA . ASP A 1 81 ? 18.897 -5.935 -1.798 1.00 62.06 81 ASP A CA 1
ATOM 649 C C . ASP A 1 81 ? 18.021 -7.217 -1.720 1.00 62.06 81 ASP A C 1
ATOM 651 O O . ASP A 1 81 ? 16.938 -7.196 -1.126 1.00 62.06 81 ASP A O 1
ATOM 655 N N . THR A 1 82 ? 18.445 -8.336 -2.322 1.00 47.84 82 THR A N 1
ATOM 656 C CA . THR A 1 82 ? 17.806 -9.668 -2.161 1.00 47.84 82 THR A CA 1
ATOM 657 C C . THR A 1 82 ? 18.682 -10.621 -1.376 1.00 47.84 82 THR A C 1
ATOM 659 O O . THR A 1 82 ? 18.131 -11.330 -0.505 1.00 47.84 82 THR A O 1
#

Foldseek 3Di:
DPPDPDDCPVPVPVVVVVVVCCVVVVVVVVVVVVVVCVVPPVVDDDDDDPDPDPCVVVPPPPVVVVLVVCPPDPDDPPPPPD

Radius of gyration: 21.08 Å; Cα contacts (8 Å, |Δi|>4): 13; chains: 1; bounding box: 54×36×42 Å

Mean predicted aligned error: 12.59 Å

Organism: Brassica napus (NCBI:txid3708)